Protein AF-A0A532F4K3-F1 (afdb_monomer_lite)

Radius of gyration: 10.76 Å; chains: 1; bounding box: 28×20×23 Å

Secondary structure (DSSP, 8-state):
-B----TT---HHHHHHHHHHHHHHHHHT-SS---B-SHHHHHTS---

Structure (mmCIF, N/CA/C/O backbone):
data_AF-A0A532F4K3-F1
#
_entry.id   AF-A0A532F4K3-F1
#
loop_
_atom_site.group_PDB
_atom_site.id
_atom_site.type_symbol
_atom_site.label_atom_id
_atom_site.label_alt_id
_atom_site.label_comp_id
_atom_site.label_asym_id
_atom_site.label_entity_id
_atom_site.label_seq_id
_atom_site.pdbx_PDB_ins_code
_atom_site.Cartn_x
_atom_site.Cartn_y
_atom_site.Cartn_z
_atom_site.occupancy
_atom_site.B_iso_or_equiv
_atom_site.auth_seq_id
_atom_site.auth_comp_id
_atom_site.auth_asym_id
_atom_site.auth_atom_id
_atom_site.pdbx_PDB_model_num
ATOM 1 N N . GLY A 1 1 ? 3.919 3.379 -2.151 1.00 86.56 1 GLY A N 1
ATOM 2 C CA . GLY A 1 1 ? 3.101 2.206 -1.821 1.00 86.56 1 GLY A CA 1
ATOM 3 C C . GLY A 1 1 ? 1.675 2.659 -1.666 1.00 86.56 1 GLY A C 1
ATOM 4 O O . GLY A 1 1 ? 1.463 3.805 -1.290 1.00 86.56 1 GLY A O 1
ATOM 5 N N . VAL A 1 2 ? 0.724 1.797 -1.994 1.00 92.06 2 VAL A N 1
ATOM 6 C CA . VAL A 1 2 ? -0.714 2.045 -1.839 1.00 92.06 2 VAL A CA 1
ATOM 7 C C . VAL A 1 2 ? -1.289 0.948 -0.951 1.00 92.06 2 VAL A C 1
ATOM 9 O O . VAL A 1 2 ? -0.851 -0.192 -1.038 1.00 92.06 2 VAL A O 1
ATOM 12 N N . VAL A 1 3 ? -2.269 1.268 -0.112 1.00 92.19 3 VAL A N 1
ATOM 13 C CA . VAL A 1 3 ? -3.053 0.289 0.653 1.00 92.19 3 VAL A CA 1
ATOM 14 C C . VAL A 1 3 ? -4.529 0.659 0.539 1.00 92.19 3 VAL A C 1
ATOM 16 O O . VAL A 1 3 ? -4.864 1.839 0.440 1.00 92.19 3 VAL A O 1
ATOM 19 N N . MET A 1 4 ? -5.402 -0.344 0.538 1.00 89.62 4 MET A N 1
ATOM 20 C CA . MET A 1 4 ? -6.848 -0.137 0.544 1.00 89.62 4 MET A CA 1
ATOM 21 C C . MET A 1 4 ? -7.369 -0.212 1.977 1.00 89.62 4 MET A C 1
ATOM 23 O O . MET A 1 4 ? -6.964 -1.094 2.733 1.00 89.62 4 MET A O 1
ATOM 27 N N . LEU A 1 5 ? -8.287 0.688 2.327 1.00 87.38 5 LEU A N 1
ATOM 28 C CA . LEU A 1 5 ? -9.127 0.525 3.511 1.00 87.38 5 LEU A CA 1
ATOM 29 C C . LEU A 1 5 ? -9.965 -0.745 3.344 1.00 87.38 5 LEU A C 1
ATOM 31 O O . LEU A 1 5 ? -10.581 -0.958 2.298 1.00 87.38 5 LEU A O 1
ATOM 35 N N . SER A 1 6 ? -9.998 -1.574 4.378 1.00 83.06 6 SER A N 1
ATOM 36 C CA . SER A 1 6 ? -10.893 -2.723 4.459 1.00 83.06 6 SER A CA 1
ATOM 37 C C . SER A 1 6 ? -11.444 -2.833 5.880 1.00 83.06 6 SER A C 1
ATOM 39 O O . SER A 1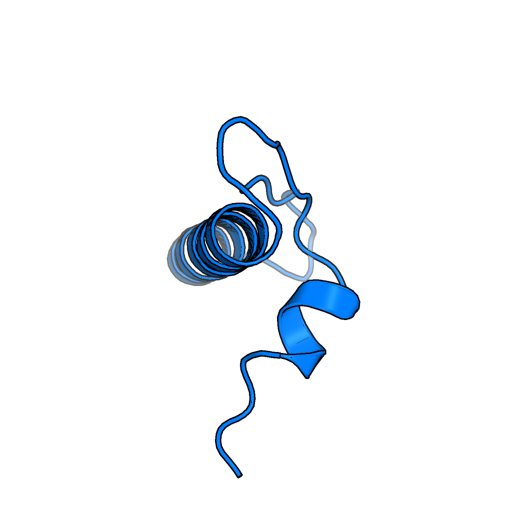 6 ? -10.847 -2.277 6.801 1.00 83.06 6 SER A O 1
ATOM 41 N N . PRO A 1 7 ? -12.558 -3.551 6.095 1.00 81.75 7 PRO A N 1
ATOM 42 C CA . PRO A 1 7 ? -13.105 -3.768 7.437 1.00 81.75 7 PRO A CA 1
ATOM 43 C C . PRO A 1 7 ? -12.123 -4.446 8.407 1.00 81.75 7 PRO A C 1
ATOM 45 O O . PRO A 1 7 ? -12.266 -4.323 9.614 1.00 81.75 7 PRO A O 1
ATOM 48 N N . GLU A 1 8 ? -11.123 -5.152 7.877 1.00 78.00 8 GLU A N 1
ATOM 49 C CA . GLU A 1 8 ? -10.055 -5.823 8.632 1.00 78.00 8 GLU A CA 1
ATOM 50 C C . GLU A 1 8 ? -8.902 -4.875 9.013 1.00 78.00 8 GLU A C 1
ATOM 52 O O . GLU A 1 8 ? -7.982 -5.262 9.732 1.00 78.00 8 GLU A O 1
ATOM 57 N N . ILE A 1 9 ? -8.909 -3.651 8.481 1.00 78.12 9 ILE A N 1
ATOM 58 C CA . ILE A 1 9 ? -7.913 -2.609 8.722 1.00 78.12 9 ILE A CA 1
ATOM 59 C C . ILE A 1 9 ? -8.659 -1.393 9.270 1.00 78.12 9 ILE A C 1
ATOM 61 O O . ILE A 1 9 ? -8.958 -0.442 8.549 1.00 78.12 9 ILE A O 1
ATOM 65 N N . ASP A 1 10 ? -8.980 -1.445 10.556 1.00 77.94 10 ASP A N 1
ATOM 66 C CA . ASP A 1 10 ? -9.757 -0.421 11.259 1.00 77.94 10 ASP A CA 1
ATOM 67 C C . ASP A 1 10 ? -8.884 0.640 11.952 1.00 77.94 10 ASP A C 1
ATOM 69 O O . ASP A 1 10 ? -9.382 1.678 12.389 1.00 77.94 10 ASP A O 1
ATOM 73 N N . GLN A 1 11 ? -7.568 0.422 12.002 1.00 86.00 11 GLN A N 1
ATOM 74 C CA . GLN A 1 11 ? -6.610 1.330 12.627 1.00 86.00 11 GLN A CA 1
ATOM 75 C C . GLN A 1 11 ? -5.779 2.089 11.592 1.00 86.00 11 GLN A C 1
ATOM 77 O O . GLN A 1 11 ? -5.109 1.503 10.738 1.00 86.00 11 GLN A O 1
ATOM 82 N N . VAL A 1 12 ? -5.757 3.418 11.731 1.00 88.56 12 VAL A N 1
ATOM 83 C CA . VAL A 1 12 ? -4.967 4.327 10.882 1.00 88.56 12 VAL A CA 1
ATOM 84 C C . VAL A 1 12 ? -3.483 3.959 10.895 1.00 88.56 12 VAL A C 1
ATOM 86 O O . VAL A 1 12 ? -2.843 3.969 9.846 1.00 88.56 12 VAL A O 1
ATOM 89 N N . GLU A 1 13 ? -2.942 3.576 12.052 1.00 90.50 13 GLU A N 1
ATOM 90 C CA . GLU A 1 13 ? -1.549 3.136 12.175 1.00 90.50 13 GLU A CA 1
ATOM 91 C C . GLU A 1 13 ? -1.261 1.924 11.279 1.00 90.50 13 GLU A C 1
ATOM 93 O O . GLU A 1 13 ? -0.301 1.934 10.512 1.00 90.50 13 GLU A O 1
ATOM 98 N N . THR A 1 14 ? -2.164 0.938 11.263 1.00 88.31 14 THR A N 1
ATOM 99 C CA . THR A 1 14 ? -2.035 -0.245 10.400 1.00 88.31 14 THR A CA 1
ATOM 100 C C . THR A 1 14 ? -2.045 0.139 8.918 1.00 88.31 14 THR A C 1
ATOM 102 O O . THR A 1 14 ? -1.272 -0.413 8.133 1.00 88.31 14 THR A O 1
ATOM 105 N N . LEU A 1 15 ? -2.871 1.109 8.516 1.00 90.75 15 LEU A N 1
ATOM 106 C CA . LEU A 1 15 ? -2.864 1.640 7.149 1.00 90.75 15 LEU A CA 1
ATOM 107 C C . LEU A 1 15 ? -1.515 2.256 6.780 1.00 90.75 15 LEU A C 1
ATOM 109 O O . LEU A 1 15 ? -0.955 1.937 5.730 1.00 90.75 15 LEU A O 1
ATOM 113 N N . VAL A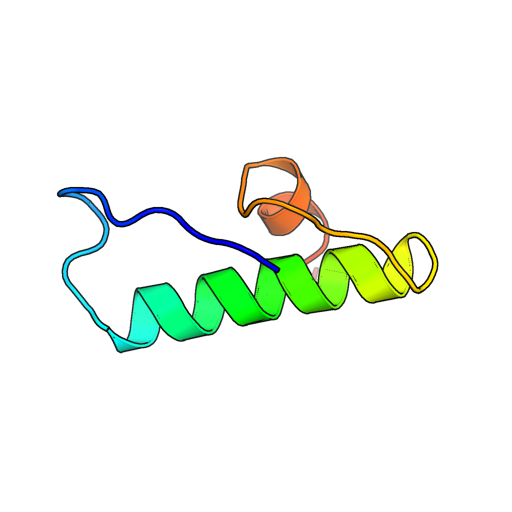 1 16 ? -0.983 3.119 7.642 1.00 91.94 16 VAL A N 1
ATOM 114 C CA . VAL A 1 16 ? 0.286 3.810 7.390 1.00 91.94 16 VAL A CA 1
ATOM 115 C C . VAL A 1 16 ? 1.434 2.806 7.295 1.00 91.94 16 VAL A C 1
ATOM 117 O O . VAL A 1 16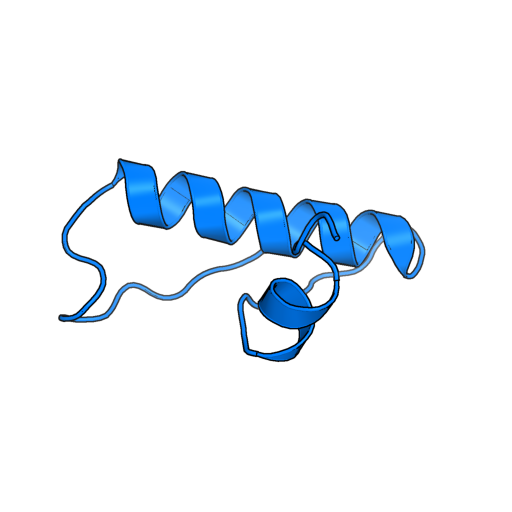 ? 2.190 2.847 6.323 1.00 91.94 16 VAL A O 1
ATOM 120 N N . THR A 1 17 ? 1.520 1.847 8.221 1.00 90.94 17 THR A N 1
ATOM 121 C CA . THR A 1 17 ? 2.549 0.797 8.196 1.00 90.94 17 THR A CA 1
ATOM 122 C C . THR A 1 17 ? 2.485 -0.026 6.910 1.00 90.94 17 THR A C 1
ATOM 124 O O . THR A 1 17 ? 3.509 -0.261 6.273 1.00 90.94 17 THR A O 1
ATOM 127 N N . ARG A 1 18 ? 1.290 -0.431 6.465 1.00 91.06 18 ARG A N 1
ATOM 128 C CA . ARG A 1 18 ? 1.125 -1.216 5.228 1.00 91.06 18 ARG A CA 1
ATOM 129 C C . ARG A 1 18 ? 1.483 -0.412 3.973 1.00 91.06 18 ARG A C 1
ATOM 131 O O . ARG A 1 18 ? 2.126 -0.934 3.061 1.00 91.06 18 ARG A O 1
ATOM 138 N N . ALA A 1 19 ? 1.117 0.869 3.922 1.00 91.88 19 ALA A N 1
ATOM 139 C CA . ALA A 1 19 ? 1.491 1.752 2.819 1.00 91.88 19 ALA A CA 1
ATOM 140 C C . ALA A 1 19 ? 3.013 1.962 2.734 1.00 91.88 19 ALA A C 1
ATOM 142 O O . ALA A 1 19 ? 3.574 1.965 1.629 1.00 91.88 19 ALA A O 1
ATOM 143 N N . ASP A 1 20 ? 3.674 2.094 3.888 1.00 92.00 20 ASP A N 1
ATOM 144 C CA . ASP A 1 20 ? 5.129 2.196 3.986 1.00 92.00 20 ASP A CA 1
ATOM 145 C C . ASP A 1 20 ? 5.812 0.901 3.527 1.00 92.00 20 ASP A C 1
ATOM 147 O O . ASP A 1 20 ? 6.687 0.944 2.662 1.00 92.00 20 ASP A O 1
ATOM 151 N N . GLN A 1 21 ? 5.320 -0.265 3.961 1.00 91.44 21 GLN A N 1
ATOM 152 C CA . GLN A 1 21 ? 5.804 -1.571 3.494 1.00 91.44 21 GLN A CA 1
ATOM 153 C C . GLN A 1 21 ? 5.705 -1.710 1.967 1.00 91.44 21 GLN A C 1
ATOM 155 O O . GLN A 1 21 ? 6.674 -2.092 1.311 1.00 91.44 21 GLN A O 1
ATOM 160 N N . ALA A 1 22 ? 4.572 -1.327 1.370 1.00 91.00 22 ALA A N 1
ATOM 161 C CA . ALA A 1 22 ? 4.415 -1.328 -0.084 1.00 91.00 22 ALA A CA 1
ATOM 162 C C . ALA A 1 22 ? 5.346 -0.314 -0.779 1.00 91.00 22 ALA A C 1
ATOM 164 O O . ALA A 1 22 ? 5.808 -0.531 -1.898 1.00 91.00 22 ALA A O 1
ATOM 165 N N . MET A 1 23 ? 5.647 0.822 -0.144 1.00 92.00 23 MET A N 1
ATOM 166 C CA . MET A 1 23 ? 6.620 1.780 -0.673 1.00 92.00 23 MET A CA 1
ATOM 167 C C . MET A 1 23 ? 8.044 1.227 -0.627 1.00 92.00 23 MET A C 1
ATOM 169 O O . MET A 1 23 ? 8.789 1.400 -1.593 1.00 92.00 23 MET A O 1
ATOM 173 N N . TYR A 1 24 ? 8.426 0.592 0.478 1.00 91.19 24 TYR A N 1
ATOM 174 C CA . TYR A 1 24 ? 9.727 -0.046 0.627 1.00 91.19 24 TYR A CA 1
ATOM 175 C C . TYR A 1 24 ? 9.939 -1.099 -0.463 1.00 91.19 24 TYR A C 1
ATOM 177 O O . TYR A 1 24 ? 10.939 -1.062 -1.180 1.00 91.19 24 TYR A O 1
ATOM 185 N N . TYR A 1 25 ? 8.924 -1.932 -0.686 1.00 88.62 25 TYR A N 1
ATOM 186 C CA . TYR A 1 25 ? 8.903 -2.927 -1.752 1.00 88.62 25 TYR A CA 1
ATOM 187 C C . TYR A 1 25 ? 9.144 -2.325 -3.142 1.00 88.62 25 TYR A C 1
ATOM 189 O O . TYR A 1 25 ? 10.013 -2.770 -3.895 1.00 88.62 25 TYR A O 1
ATOM 197 N N . ALA A 1 26 ? 8.427 -1.241 -3.459 1.00 89.44 26 ALA A N 1
ATOM 198 C CA . ALA A 1 26 ? 8.599 -0.520 -4.717 1.00 89.44 26 ALA A CA 1
ATOM 199 C C . ALA A 1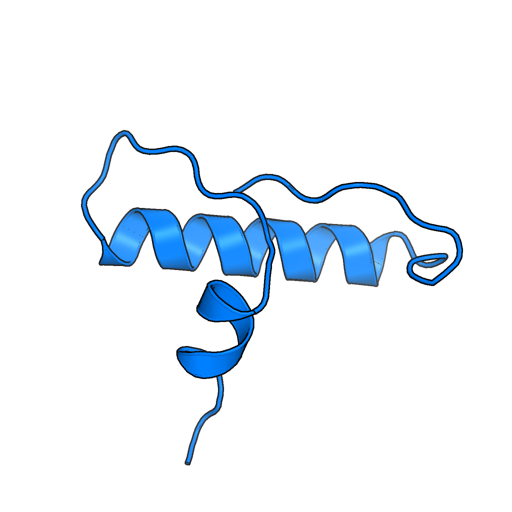 26 ? 10.034 -0.006 -4.886 1.00 89.44 26 ALA A C 1
ATOM 201 O O . ALA A 1 26 ? 10.604 -0.118 -5.966 1.00 89.44 26 ALA A O 1
ATOM 202 N N . LYS A 1 27 ? 10.650 0.526 -3.820 1.00 89.75 27 LYS A N 1
ATOM 203 C CA . LYS A 1 27 ? 12.044 1.000 -3.859 1.00 89.75 27 LYS A CA 1
ATOM 204 C C . LYS A 1 27 ? 13.019 -0.142 -4.153 1.00 89.75 27 LYS A C 1
ATOM 206 O O . LYS A 1 27 ? 13.953 0.064 -4.927 1.00 89.75 27 LYS A O 1
ATOM 211 N N . HIS A 1 28 ? 12.794 -1.316 -3.565 1.00 87.81 28 HIS A N 1
ATOM 212 C CA . HIS A 1 28 ? 13.658 -2.487 -3.722 1.00 87.81 28 HIS A CA 1
ATOM 213 C C . HIS A 1 28 ? 13.580 -3.087 -5.137 1.00 87.81 28 HIS A C 1
ATOM 215 O O . HIS A 1 28 ? 14.589 -3.503 -5.700 1.00 87.81 28 HIS A O 1
ATOM 221 N N . ARG A 1 29 ? 12.403 -3.029 -5.772 1.00 85.06 29 ARG A N 1
ATOM 222 C CA . ARG A 1 29 ? 12.155 -3.507 -7.147 1.00 85.06 29 ARG A CA 1
ATOM 223 C C . ARG A 1 29 ? 12.460 -2.490 -8.257 1.00 85.06 29 ARG A C 1
ATOM 225 O O . ARG A 1 29 ? 12.058 -2.689 -9.409 1.00 85.06 29 ARG A O 1
ATOM 232 N N . GLY A 1 30 ? 13.162 -1.411 -7.923 1.00 84.94 30 GLY A N 1
ATOM 233 C CA . GLY A 1 30 ? 13.487 -0.316 -8.835 1.00 84.94 30 GLY A CA 1
ATOM 234 C C . GLY A 1 30 ? 12.578 0.899 -8.642 1.00 84.94 30 GLY A C 1
ATOM 235 O O . GLY A 1 30 ? 11.358 0.793 -8.554 1.00 84.94 30 GLY A O 1
ATOM 236 N N . ARG A 1 31 ? 13.194 2.084 -8.576 1.00 81.50 31 ARG A N 1
ATOM 237 C CA . ARG A 1 31 ? 12.521 3.369 -8.312 1.00 81.50 31 ARG A CA 1
ATOM 238 C C . ARG A 1 31 ? 11.543 3.749 -9.440 1.00 81.50 31 ARG A C 1
ATOM 240 O O . ARG A 1 31 ? 11.588 3.176 -10.522 1.00 81.50 31 ARG A O 1
ATOM 247 N N . ASN A 1 32 ? 10.694 4.753 -9.194 1.00 91.00 32 ASN A N 1
ATOM 248 C CA . ASN A 1 32 ? 9.632 5.221 -10.107 1.00 91.00 32 ASN A CA 1
ATOM 249 C C . ASN A 1 32 ? 8.553 4.169 -10.401 1.00 91.00 32 ASN A C 1
ATOM 251 O O . ASN A 1 32 ? 8.085 4.030 -11.529 1.00 91.00 32 ASN A O 1
ATOM 255 N N . ARG A 1 33 ? 8.152 3.422 -9.371 1.00 89.06 33 ARG A N 1
ATOM 256 C CA . ARG A 1 33 ? 7.113 2.395 -9.462 1.00 89.06 33 ARG A CA 1
ATOM 257 C C . ARG A 1 33 ? 6.092 2.558 -8.348 1.00 89.06 33 ARG A C 1
ATOM 259 O O . ARG A 1 33 ? 6.388 3.106 -7.284 1.00 89.06 33 ARG A O 1
ATOM 266 N N . VAL A 1 34 ? 4.890 2.063 -8.609 1.00 90.69 34 VAL A N 1
ATOM 267 C CA . VAL A 1 34 ? 3.795 1.995 -7.644 1.00 90.69 34 VAL A CA 1
ATOM 268 C C . VAL A 1 34 ? 3.553 0.528 -7.326 1.00 90.69 34 VAL A C 1
ATOM 270 O O . VAL A 1 34 ? 3.435 -0.284 -8.236 1.00 90.69 34 VAL A O 1
ATOM 273 N N . GLU A 1 35 ? 3.476 0.209 -6.039 1.00 92.06 35 GLU A N 1
ATOM 274 C CA . GLU A 1 35 ? 3.164 -1.131 -5.545 1.00 92.06 35 GLU A CA 1
ATOM 275 C C . GLU A 1 35 ? 1.977 -1.036 -4.588 1.00 92.06 35 GLU A C 1
ATOM 277 O O . GLU A 1 35 ? 1.919 -0.135 -3.738 1.00 92.06 35 GLU A O 1
ATOM 282 N N . LEU A 1 36 ? 1.030 -1.956 -4.759 1.00 91.06 36 LEU A N 1
ATOM 283 C CA . LEU A 1 36 ? -0.114 -2.142 -3.878 1.00 91.06 36 LEU A CA 1
ATOM 284 C C . LEU A 1 36 ? 0.274 -3.120 -2.768 1.00 91.06 36 LEU A C 1
ATOM 286 O O . LEU A 1 36 ? 0.877 -4.159 -3.032 1.00 91.06 36 LEU A O 1
ATOM 290 N N . TYR A 1 37 ? -0.101 -2.803 -1.535 1.00 89.12 37 TYR A N 1
ATOM 291 C CA . TYR A 1 37 ? 0.101 -3.688 -0.405 1.00 89.12 37 TYR A CA 1
ATOM 292 C C . TYR A 1 37 ? -0.663 -5.001 -0.603 1.00 89.12 37 TYR A C 1
ATOM 294 O O . TYR A 1 37 ? -1.881 -5.001 -0.784 1.00 89.12 37 TYR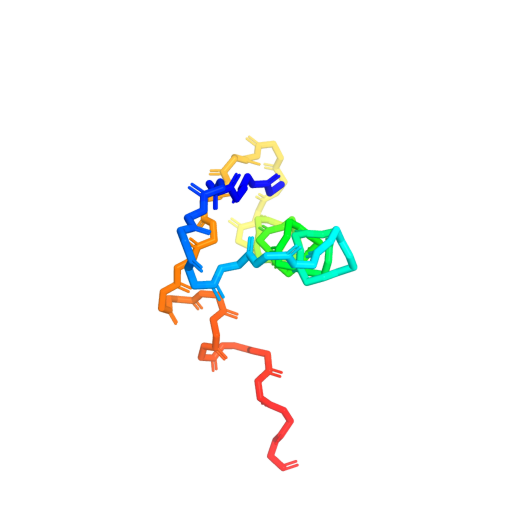 A O 1
ATOM 302 N N . GLY A 1 38 ? 0.055 -6.120 -0.545 1.00 84.38 38 GLY A N 1
ATOM 303 C CA . GLY A 1 38 ? -0.493 -7.463 -0.713 1.00 84.38 38 GLY A CA 1
ATOM 304 C C . GLY A 1 38 ? 0.501 -8.537 -0.274 1.00 84.38 38 GLY A C 1
ATOM 305 O O . GLY A 1 38 ? 1.556 -8.222 0.276 1.00 84.38 38 GLY A O 1
ATOM 306 N N . ALA A 1 39 ? 0.193 -9.808 -0.543 1.00 73.44 39 ALA A N 1
ATOM 307 C CA . ALA A 1 39 ? 0.982 -10.957 -0.073 1.00 73.44 39 ALA A CA 1
ATOM 308 C C . ALA A 1 39 ? 2.484 -10.875 -0.423 1.00 73.44 39 ALA A C 1
ATOM 310 O O . ALA A 1 39 ? 3.331 -11.251 0.384 1.00 73.44 39 ALA A O 1
ATOM 311 N N . ALA A 1 40 ? 2.825 -10.308 -1.584 1.00 70.75 40 ALA A N 1
ATOM 312 C CA . ALA A 1 40 ? 4.215 -10.111 -2.000 1.00 70.75 40 ALA A CA 1
ATOM 313 C C . ALA A 1 40 ? 4.996 -9.143 -1.084 1.00 70.75 40 ALA A C 1
ATOM 315 O O . ALA A 1 40 ? 6.178 -9.362 -0.841 1.00 70.75 40 ALA A O 1
ATOM 316 N N . CYS A 1 41 ? 4.340 -8.117 -0.524 1.00 70.38 41 CYS A N 1
ATOM 317 C CA . CYS A 1 41 ? 4.956 -7.175 0.422 1.00 70.38 41 CYS A CA 1
ATOM 318 C C . CYS A 1 41 ? 5.188 -7.795 1.810 1.00 70.38 41 CYS A C 1
ATOM 320 O O . CYS A 1 41 ? 6.050 -7.333 2.552 1.00 70.38 41 CYS A O 1
ATOM 322 N N . ILE A 1 42 ? 4.404 -8.816 2.173 1.00 68.38 42 ILE A N 1
ATOM 323 C CA . ILE A 1 42 ? 4.484 -9.495 3.476 1.00 68.38 42 ILE A CA 1
ATOM 324 C C . ILE A 1 42 ? 5.676 -10.461 3.499 1.00 68.38 42 ILE A C 1
ATOM 326 O O . ILE A 1 42 ? 6.384 -10.541 4.499 1.00 68.38 42 ILE A O 1
ATOM 330 N N . SER A 1 43 ? 5.927 -11.157 2.386 1.00 60.06 43 SER A N 1
ATOM 331 C CA . SER A 1 43 ? 6.963 -12.194 2.294 1.00 60.06 43 SER A CA 1
ATOM 332 C C . SER A 1 43 ? 8.403 -11.668 2.320 1.00 60.06 43 SER A C 1
ATOM 334 O O . SER A 1 43 ? 9.292 -12.426 2.689 1.00 60.06 43 SER A O 1
ATOM 336 N N . GLU A 1 44 ? 8.661 -10.418 1.919 1.00 58.53 44 GLU A N 1
ATOM 337 C CA . GLU A 1 44 ? 10.022 -9.839 1.918 1.00 58.53 44 GLU A CA 1
ATOM 338 C C . GLU A 1 44 ? 10.359 -9.074 3.210 1.00 58.53 44 GLU A C 1
ATOM 340 O O . GLU A 1 44 ? 11.522 -8.765 3.446 1.00 58.53 44 GLU A O 1
ATOM 345 N N . ASN A 1 45 ? 9.365 -8.799 4.062 1.00 55.47 45 ASN A N 1
ATOM 346 C CA . ASN A 1 45 ? 9.536 -8.025 5.296 1.00 55.47 45 ASN A CA 1
ATOM 347 C C . ASN A 1 45 ? 9.567 -8.884 6.573 1.00 55.47 45 ASN A C 1
ATOM 349 O O . 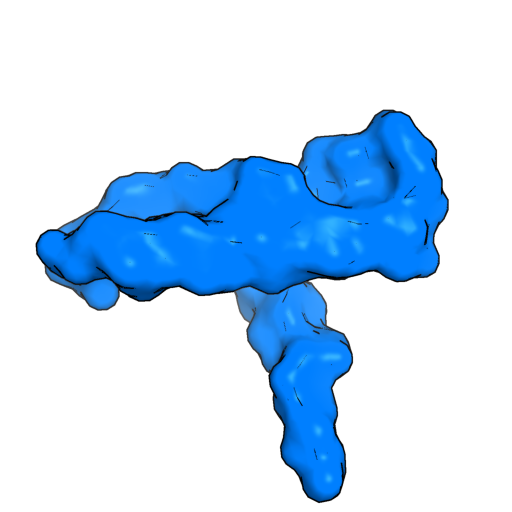ASN A 1 45 ? 9.545 -8.326 7.669 1.00 55.47 45 ASN A O 1
ATOM 353 N N . GLN A 1 46 ? 9.606 -10.218 6.469 1.00 48.56 46 GLN A N 1
ATOM 354 C CA . GLN A 1 46 ? 9.892 -11.061 7.631 1.00 48.56 46 GLN A CA 1
ATOM 355 C C . GLN A 1 46 ? 11.406 -11.075 7.887 1.00 48.56 46 GLN A C 1
ATOM 357 O O . GLN A 1 46 ? 12.148 -11.572 7.037 1.00 48.56 46 GLN A O 1
ATOM 362 N N . PRO A 1 47 ? 11.891 -10.556 9.031 1.00 48.72 47 PRO A N 1
ATOM 363 C CA . PRO A 1 47 ? 13.212 -10.932 9.496 1.00 48.72 47 PRO A CA 1
ATOM 364 C C . PRO A 1 47 ? 13.151 -12.423 9.849 1.00 48.72 47 PRO A C 1
ATOM 366 O O . PRO A 1 47 ? 12.227 -12.858 10.540 1.00 48.72 47 PRO A O 1
ATOM 369 N N . GLY A 1 48 ? 14.093 -13.201 9.317 1.00 43.12 48 GLY A N 1
ATOM 370 C CA . GLY A 1 48 ? 14.400 -14.520 9.871 1.00 43.12 48 GLY A CA 1
ATOM 371 C C . GLY A 1 48 ? 14.930 -14.411 11.294 1.00 43.12 48 GLY A C 1
ATOM 372 O O . GLY A 1 48 ? 15.482 -13.338 11.635 1.00 43.12 48 GLY A O 1
#

pLDDT: mean 82.21, std 12.97, range [43.12, 92.19]

Sequence (48 aa):
GVVMLSPEIDQVETLVTRADQAMYYAKHRGRNRVELYGAACISENQPG

Foldseek 3Di:
DAEDDDPVCPDPVSRVVQCVLQVVVCVVVPPPDGGYRDPVSVVVPDDD